Protein AF-A0A0N9HNM2-F1 (afdb_monomer_lite)

Secondary structure (DSSP, 8-state):
-EE-HHHHHHHHTTSHHHHSS-HHHHHHHHHHHHHHHHHSHHHHSS-EE----------------

Structure (mmCIF, N/CA/C/O backbone):
data_AF-A0A0N9HNM2-F1
#
_entry.id   AF-A0A0N9HNM2-F1
#
loop_
_atom_site.group_PDB
_atom_site.id
_atom_site.type_symbol
_atom_site.label_atom_id
_atom_site.label_alt_id
_atom_site.label_comp_id
_atom_site.label_asym_id
_atom_site.label_entity_id
_atom_site.label_seq_id
_atom_site.pdbx_PDB_ins_code
_atom_site.Cartn_x
_atom_site.Cartn_y
_atom_site.Cartn_z
_atom_site.occupancy
_atom_site.B_iso_or_equiv
_atom_site.auth_seq_id
_atom_site.auth_comp_id
_atom_site.auth_asym_id
_atom_site.auth_atom_id
_atom_site.pdbx_PDB_model_num
ATOM 1 N N . MET A 1 1 ? -7.913 -6.693 -9.703 1.00 84.19 1 MET A N 1
ATOM 2 C CA . MET A 1 1 ? -7.570 -7.390 -8.445 1.00 84.19 1 MET A CA 1
ATOM 3 C C . MET A 1 1 ? -8.221 -6.624 -7.303 1.00 84.19 1 MET A C 1
ATOM 5 O O . MET A 1 1 ? -8.195 -5.397 -7.357 1.00 84.19 1 MET A O 1
ATOM 9 N N . ARG A 1 2 ? -8.882 -7.310 -6.364 1.00 94.31 2 ARG A N 1
ATOM 10 C CA . ARG A 1 2 ? -9.561 -6.683 -5.217 1.00 94.31 2 ARG A CA 1
ATOM 11 C C . ARG A 1 2 ? -8.739 -6.891 -3.951 1.00 94.31 2 ARG A C 1
ATOM 13 O O . ARG A 1 2 ? -8.088 -7.925 -3.828 1.00 94.31 2 ARG A O 1
ATOM 20 N N . TYR A 1 3 ? -8.775 -5.912 -3.057 1.00 96.81 3 TYR A N 1
ATOM 21 C CA . TYR A 1 3 ? -8.027 -5.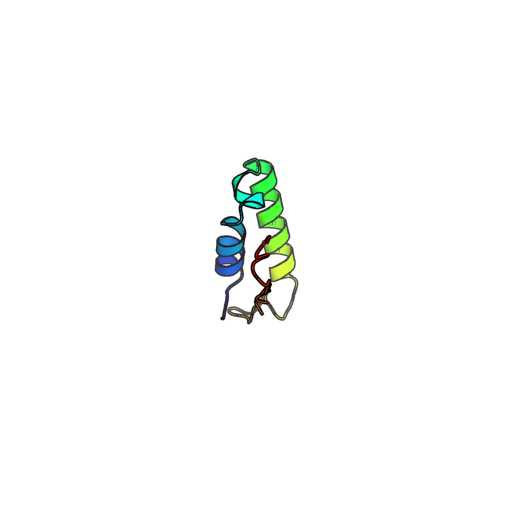904 -1.807 1.00 96.81 3 TYR A CA 1
ATOM 22 C C . TYR A 1 3 ? -8.890 -5.406 -0.657 1.00 96.81 3 TYR A C 1
ATOM 24 O O . TYR A 1 3 ? -9.699 -4.503 -0.828 1.00 96.81 3 TYR A O 1
ATOM 32 N N . THR A 1 4 ? -8.654 -5.953 0.528 1.00 97.69 4 THR A N 1
ATOM 33 C CA . THR A 1 4 ? -8.918 -5.277 1.803 1.00 97.69 4 THR A CA 1
ATOM 34 C C . THR A 1 4 ? -7.708 -4.433 2.208 1.00 97.69 4 THR A C 1
ATOM 36 O O . THR A 1 4 ? -6.598 -4.679 1.722 1.00 97.69 4 THR A O 1
ATOM 39 N N . ILE A 1 5 ? -7.892 -3.502 3.151 1.00 97.88 5 ILE A N 1
ATOM 40 C CA . ILE A 1 5 ? -6.804 -2.694 3.735 1.00 97.88 5 ILE A CA 1
ATOM 41 C C . ILE A 1 5 ? -5.629 -3.585 4.164 1.00 97.88 5 ILE A C 1
ATOM 43 O O . ILE A 1 5 ? -4.498 -3.369 3.733 1.00 97.88 5 ILE A O 1
ATOM 47 N N . GLU A 1 6 ? -5.905 -4.641 4.931 1.00 97.69 6 GLU A N 1
ATOM 48 C CA . GLU A 1 6 ? -4.865 -5.529 5.459 1.00 97.69 6 GLU A CA 1
ATOM 49 C C . GLU A 1 6 ? -4.166 -6.338 4.358 1.00 97.69 6 GLU A C 1
ATOM 51 O O . GLU A 1 6 ? -2.944 -6.474 4.373 1.00 97.69 6 GLU A O 1
ATOM 56 N N . SER A 1 7 ? -4.903 -6.828 3.354 1.00 97.56 7 SER A N 1
ATOM 57 C CA . SER A 1 7 ? -4.288 -7.567 2.239 1.00 97.56 7 SER A CA 1
ATOM 58 C C . SER A 1 7 ? -3.416 -6.676 1.342 1.00 97.56 7 SER A C 1
ATOM 60 O O . SER A 1 7 ? -2.387 -7.133 0.841 1.00 97.56 7 SER A O 1
ATOM 62 N N . LEU A 1 8 ? -3.785 -5.399 1.163 1.00 97.38 8 LEU A N 1
ATOM 63 C CA . LEU A 1 8 ? -2.977 -4.433 0.419 1.00 97.38 8 LEU A CA 1
ATOM 64 C C . LEU A 1 8 ? -1.709 -4.070 1.196 1.00 97.38 8 LEU A C 1
ATOM 66 O O . LEU A 1 8 ? -0.621 -4.112 0.626 1.00 97.38 8 LEU A O 1
ATOM 70 N N . ILE A 1 9 ? -1.835 -3.760 2.491 1.00 97.69 9 ILE A N 1
ATOM 71 C CA . ILE A 1 9 ? -0.688 -3.465 3.362 1.00 97.69 9 ILE A CA 1
ATOM 72 C C . ILE A 1 9 ? 0.264 -4.663 3.406 1.00 97.69 9 ILE A C 1
ATOM 74 O O . ILE A 1 9 ? 1.463 -4.488 3.208 1.00 97.69 9 ILE A O 1
ATOM 78 N N . GLY A 1 10 ? -0.257 -5.882 3.576 1.00 97.94 10 GLY A N 1
ATOM 79 C CA . GLY A 1 10 ? 0.549 -7.103 3.558 1.00 97.94 10 GLY A CA 1
ATOM 80 C C . GLY A 1 10 ? 1.339 -7.270 2.258 1.00 97.94 10 GLY A C 1
ATOM 81 O O . GLY A 1 10 ? 2.520 -7.606 2.295 1.00 97.94 10 GLY A O 1
ATOM 82 N N . MET A 1 11 ? 0.727 -6.957 1.112 1.00 97.00 11 MET A N 1
ATOM 83 C CA . MET A 1 11 ? 1.410 -6.950 -0.184 1.00 97.00 11 MET A CA 1
ATOM 84 C C . MET A 1 11 ? 2.510 -5.876 -0.244 1.00 97.00 11 MET A C 1
ATOM 86 O O . MET A 1 11 ? 3.642 -6.189 -0.617 1.00 97.00 11 MET A O 1
ATOM 90 N N . VAL A 1 12 ? 2.231 -4.641 0.189 1.00 96.62 12 VAL A N 1
ATOM 91 C CA . VAL A 1 12 ? 3.232 -3.556 0.251 1.00 96.62 12 VAL A CA 1
ATOM 92 C C . VAL A 1 12 ? 4.405 -3.929 1.164 1.00 96.62 12 VAL A C 1
ATOM 94 O O . VAL A 1 12 ? 5.553 -3.651 0.828 1.00 96.62 12 VAL A O 1
ATOM 97 N N . CYS A 1 13 ? 4.161 -4.636 2.269 1.00 97.38 13 CYS A N 1
ATOM 98 C CA . CYS A 1 13 ? 5.214 -5.088 3.180 1.00 97.38 13 CYS A CA 1
ATOM 99 C C . CYS A 1 13 ? 6.202 -6.095 2.567 1.00 97.38 13 CYS A C 1
ATOM 101 O O . CYS A 1 13 ? 7.261 -6.319 3.148 1.00 97.38 13 CYS A O 1
ATOM 103 N N . THR A 1 14 ? 5.905 -6.668 1.396 1.00 96.94 14 THR A N 1
ATOM 104 C CA . THR A 1 14 ? 6.854 -7.517 0.650 1.00 96.94 14 THR A CA 1
ATO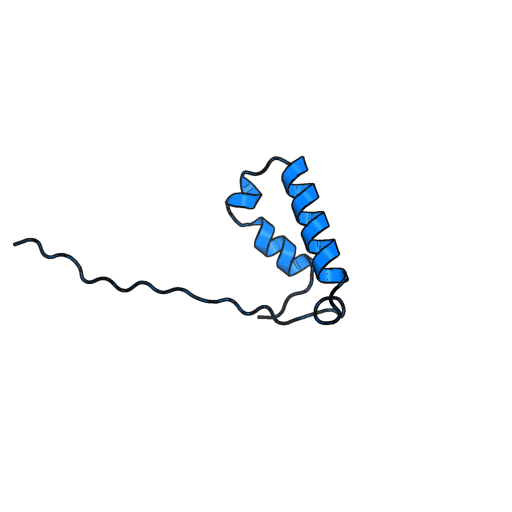M 105 C C . THR A 1 14 ? 7.856 -6.718 -0.187 1.00 96.94 14 THR A C 1
ATOM 107 O O . THR A 1 14 ? 8.802 -7.287 -0.728 1.00 96.94 14 THR A O 1
ATOM 110 N N . HIS A 1 15 ? 7.661 -5.404 -0.326 1.00 96.81 15 HIS A N 1
ATOM 111 C CA . HIS A 1 15 ? 8.533 -4.563 -1.138 1.00 96.81 15 HIS A CA 1
ATOM 112 C C . HIS A 1 15 ? 9.879 -4.362 -0.445 1.00 96.81 15 HIS A C 1
ATOM 114 O O . HIS A 1 15 ? 9.955 -4.188 0.772 1.00 96.81 15 HIS A O 1
ATOM 120 N N . SER A 1 16 ? 10.956 -4.364 -1.234 1.00 97.56 16 SER A N 1
ATOM 121 C CA . SER A 1 16 ? 12.331 -4.317 -0.725 1.00 97.56 16 SER A CA 1
ATOM 122 C C . SER A 1 16 ? 12.582 -3.134 0.209 1.00 97.56 16 SER A C 1
ATOM 124 O O . SER A 1 16 ? 13.247 -3.298 1.224 1.00 97.56 16 SER A O 1
ATOM 126 N N . ASN A 1 17 ? 11.999 -1.970 -0.082 1.00 94.62 17 ASN A N 1
ATOM 127 C CA . ASN A 1 17 ? 12.098 -0.780 0.762 1.00 94.62 17 ASN A CA 1
ATOM 128 C C . ASN A 1 17 ? 11.484 -0.971 2.163 1.00 94.62 17 ASN A C 1
ATOM 130 O O . ASN A 1 17 ? 12.022 -0.440 3.127 1.00 94.62 17 ASN A O 1
ATOM 134 N N . VAL A 1 18 ? 10.397 -1.737 2.294 1.00 96.75 18 VAL A N 1
ATOM 135 C CA . VAL A 1 18 ? 9.771 -2.049 3.588 1.00 96.75 18 VAL A CA 1
ATOM 136 C C . VAL A 1 18 ? 10.509 -3.183 4.302 1.00 96.75 18 VAL A C 1
ATOM 138 O O . VAL A 1 18 ? 10.600 -3.180 5.529 1.00 96.75 18 VAL A O 1
ATOM 141 N N . LEU A 1 19 ? 11.068 -4.137 3.552 1.00 96.56 19 LEU A N 1
ATOM 142 C CA . LEU A 1 19 ? 11.828 -5.258 4.113 1.00 96.56 19 LEU A CA 1
ATOM 143 C C . LEU A 1 19 ? 13.139 -4.821 4.778 1.00 96.56 19 LEU A C 1
ATOM 145 O O . LEU A 1 19 ? 13.527 -5.418 5.778 1.00 96.56 19 LEU A O 1
ATOM 149 N N . VAL A 1 20 ? 13.812 -3.797 4.241 1.00 97.44 20 VAL A N 1
ATOM 150 C CA . VAL A 1 20 ? 15.079 -3.289 4.803 1.00 97.44 20 VAL A CA 1
ATOM 151 C C . VAL A 1 20 ? 14.891 -2.227 5.888 1.00 97.44 20 VAL A C 1
ATOM 153 O O . VAL A 1 20 ? 15.855 -1.888 6.570 1.00 97.44 20 VAL A O 1
ATOM 156 N N . ALA A 1 21 ? 13.676 -1.699 6.052 1.00 97.56 21 ALA A N 1
ATOM 157 C CA . ALA A 1 21 ? 13.364 -0.748 7.111 1.00 97.56 21 ALA A CA 1
ATOM 158 C C . ALA A 1 21 ? 13.499 -1.401 8.495 1.00 97.56 21 ALA A C 1
ATOM 160 O O . ALA A 1 21 ? 13.195 -2.588 8.683 1.00 97.56 21 ALA A O 1
ATOM 161 N N . SER A 1 22 ? 13.901 -0.607 9.489 1.00 98.06 22 SER A N 1
ATOM 162 C CA . SER A 1 22 ? 13.868 -1.039 10.885 1.00 98.06 22 SER A CA 1
ATOM 163 C C . SER A 1 22 ? 12.441 -1.414 11.309 1.00 98.06 22 SER A C 1
ATOM 165 O O . SER A 1 22 ? 11.446 -1.040 10.679 1.00 98.06 22 SER A O 1
ATOM 167 N N . ALA A 1 23 ? 12.315 -2.173 12.399 1.00 96.88 23 ALA A N 1
ATOM 168 C CA . ALA A 1 23 ? 11.001 -2.572 12.901 1.00 96.88 23 ALA A CA 1
ATOM 169 C C . ALA A 1 23 ? 10.118 -1.363 13.266 1.00 96.88 23 ALA A C 1
ATOM 171 O O . ALA A 1 23 ? 8.917 -1.395 13.004 1.00 96.88 23 ALA A O 1
ATOM 172 N N . GLU A 1 24 ? 10.716 -0.303 13.816 1.00 98.00 24 GLU A N 1
ATOM 173 C CA . GLU A 1 24 ? 10.022 0.936 14.174 1.00 98.00 24 GLU A CA 1
ATOM 174 C C . GLU A 1 24 ? 9.539 1.688 12.929 1.00 98.00 24 GLU A C 1
ATOM 176 O O . GLU A 1 24 ? 8.350 1.982 12.810 1.00 98.00 24 GLU A O 1
ATOM 181 N N . GLU A 1 25 ? 10.421 1.917 11.953 1.00 98.00 25 GLU A N 1
ATOM 182 C CA . GLU A 1 25 ? 10.063 2.579 10.692 1.00 98.00 25 GLU A CA 1
ATOM 183 C C . GLU A 1 25 ? 8.959 1.819 9.951 1.00 98.00 25 GLU A C 1
ATOM 185 O O . GLU A 1 25 ? 8.013 2.423 9.436 1.00 98.00 25 GLU A O 1
ATOM 190 N N . ARG A 1 26 ? 9.038 0.482 9.941 1.00 97.44 26 ARG A N 1
ATOM 191 C CA . ARG A 1 26 ? 8.007 -0.372 9.350 1.00 97.44 26 ARG A CA 1
ATOM 192 C C . ARG A 1 26 ? 6.673 -0.236 10.083 1.00 97.44 26 ARG A C 1
ATOM 194 O O . ARG A 1 26 ? 5.646 -0.126 9.418 1.00 97.44 26 ARG A O 1
ATOM 201 N N . ALA A 1 2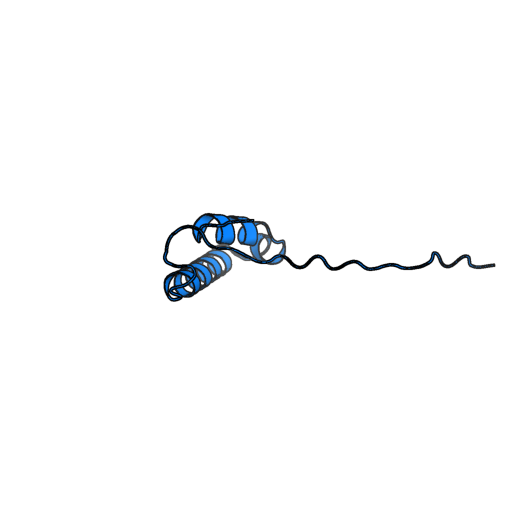7 ? 6.670 -0.226 11.416 1.00 97.75 27 ALA A N 1
ATOM 202 C CA . ALA A 1 27 ? 5.448 -0.056 12.200 1.00 97.75 27 ALA A CA 1
ATOM 203 C C . ALA A 1 27 ? 4.795 1.307 11.929 1.00 97.75 27 ALA A C 1
ATOM 205 O O . ALA A 1 27 ? 3.603 1.371 11.633 1.00 97.75 27 ALA A O 1
ATOM 206 N N . VAL A 1 28 ? 5.587 2.384 11.917 1.00 98.19 28 VAL A N 1
ATOM 207 C CA . VAL A 1 28 ? 5.106 3.734 11.588 1.00 98.19 28 VAL A CA 1
ATOM 208 C C . VAL A 1 28 ? 4.520 3.784 10.175 1.00 98.19 28 VAL A C 1
ATOM 210 O O . VAL A 1 28 ? 3.454 4.364 9.966 1.00 98.19 28 VAL A O 1
ATOM 213 N N . ALA A 1 29 ? 5.178 3.166 9.191 1.00 97.50 29 ALA A N 1
ATOM 214 C CA . ALA A 1 29 ? 4.674 3.117 7.821 1.00 97.50 29 ALA A CA 1
ATOM 215 C C . ALA A 1 29 ? 3.341 2.358 7.721 1.00 97.50 29 ALA A C 1
ATOM 217 O O . ALA A 1 29 ? 2.413 2.840 7.069 1.00 97.50 29 ALA A O 1
ATOM 218 N N . VAL A 1 30 ? 3.225 1.205 8.388 1.00 98.25 30 VAL A N 1
ATOM 219 C CA . VAL A 1 30 ? 1.990 0.405 8.432 1.00 98.25 30 VAL A CA 1
ATOM 220 C C . VAL A 1 30 ? 0.841 1.193 9.052 1.00 98.25 30 VAL A C 1
ATOM 222 O O . VAL A 1 30 ? -0.230 1.263 8.450 1.00 98.25 30 VAL A O 1
ATOM 225 N N . GLU A 1 31 ? 1.065 1.847 10.192 1.00 98.44 31 GLU A N 1
ATOM 226 C CA . GLU A 1 31 ? 0.031 2.661 10.839 1.00 98.44 31 GLU A CA 1
ATOM 227 C C . GLU A 1 31 ? -0.407 3.835 9.961 1.00 98.44 31 GLU A C 1
ATOM 229 O O . GLU A 1 31 ? -1.601 4.088 9.808 1.00 98.44 31 GLU A O 1
ATOM 234 N N . ARG A 1 32 ? 0.536 4.511 9.293 1.00 98.38 32 ARG A N 1
ATOM 235 C CA . ARG A 1 32 ? 0.207 5.594 8.354 1.00 98.38 32 ARG A CA 1
ATOM 236 C C . ARG A 1 32 ? -0.619 5.103 7.167 1.00 98.38 32 ARG A C 1
ATOM 238 O O . ARG A 1 32 ? -1.575 5.775 6.785 1.00 98.38 32 ARG A O 1
ATOM 245 N N 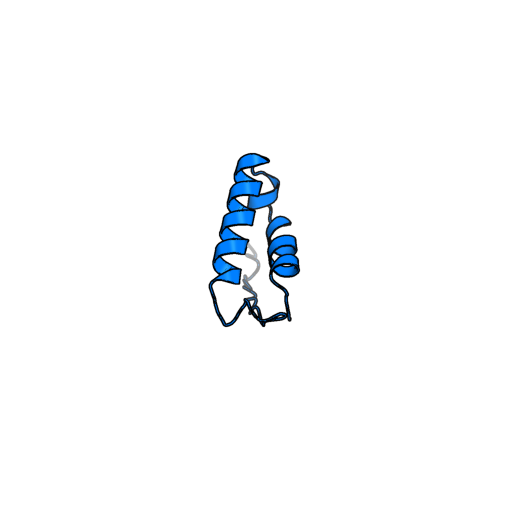. MET A 1 33 ? -0.274 3.950 6.590 1.00 97.94 33 MET A N 1
ATOM 246 C CA . MET A 1 33 ? -1.047 3.351 5.497 1.00 97.94 33 MET A CA 1
ATOM 247 C C . MET A 1 33 ? -2.455 2.975 5.958 1.00 97.94 33 MET A C 1
ATOM 249 O O . MET A 1 33 ? -3.424 3.313 5.279 1.00 97.94 33 MET A O 1
ATOM 253 N N . ARG A 1 34 ? -2.582 2.331 7.124 1.00 98.12 34 ARG A N 1
ATOM 254 C CA . ARG A 1 34 ? -3.881 1.944 7.685 1.00 98.12 34 ARG A CA 1
ATOM 255 C C . ARG A 1 34 ? -4.749 3.166 7.970 1.00 98.12 34 ARG A C 1
ATOM 257 O O . ARG A 1 34 ? -5.897 3.196 7.545 1.00 98.12 34 ARG A O 1
ATOM 264 N N . ALA A 1 35 ? -4.202 4.188 8.625 1.00 98.44 35 ALA A N 1
ATOM 265 C CA . ALA A 1 35 ? -4.926 5.422 8.918 1.00 98.44 35 ALA A CA 1
ATOM 266 C C . ALA A 1 35 ? -5.429 6.104 7.637 1.00 98.44 35 ALA A C 1
ATOM 268 O O . ALA A 1 35 ? -6.591 6.502 7.563 1.00 98.44 35 ALA A O 1
ATOM 269 N N . PHE A 1 36 ? -4.578 6.188 6.610 1.00 98.19 36 PHE A N 1
ATOM 270 C CA . PHE A 1 36 ? -4.956 6.762 5.323 1.00 98.19 36 PHE A CA 1
ATOM 271 C C . PHE A 1 36 ? -6.094 5.979 4.655 1.00 98.19 36 PHE A C 1
ATOM 273 O O . PHE A 1 36 ? -7.092 6.579 4.265 1.00 98.19 36 PHE A O 1
ATOM 280 N N . LEU A 1 37 ? -5.971 4.653 4.558 1.00 97.44 37 LEU A N 1
ATOM 281 C CA . LEU A 1 37 ? -6.961 3.800 3.893 1.00 97.44 37 LEU A CA 1
ATOM 282 C C . LEU A 1 37 ? -8.288 3.713 4.665 1.00 97.44 37 LEU A C 1
ATOM 284 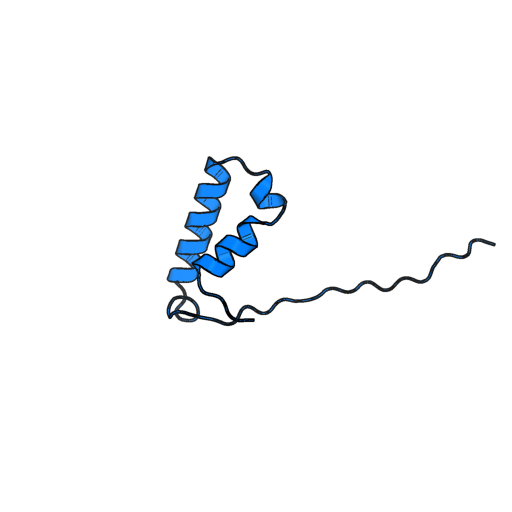O O . LEU A 1 37 ? -9.348 3.586 4.060 1.00 97.44 37 LEU A O 1
ATOM 288 N N . THR A 1 38 ? -8.270 3.818 5.991 1.00 97.88 38 THR A N 1
ATOM 289 C CA . THR A 1 38 ? -9.503 3.870 6.791 1.00 97.88 38 THR A CA 1
ATOM 290 C C . THR A 1 38 ? -10.225 5.211 6.642 1.00 97.88 38 THR A C 1
ATOM 292 O O . THR A 1 38 ? -11.448 5.257 6.719 1.00 97.88 38 THR A O 1
ATOM 295 N N . ALA A 1 39 ? -9.496 6.307 6.414 1.00 98.06 39 ALA A N 1
ATOM 296 C CA . ALA A 1 39 ? -10.092 7.634 6.278 1.00 98.06 39 ALA A CA 1
ATOM 297 C C . ALA A 1 39 ? -10.832 7.847 4.945 1.00 98.06 39 ALA A C 1
ATOM 299 O O . ALA A 1 39 ? -11.690 8.725 4.870 1.00 98.06 39 ALA A O 1
ATOM 300 N N . GLN A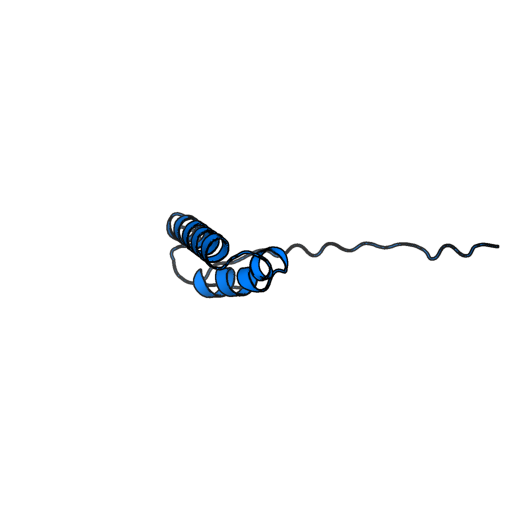 1 40 ? -10.514 7.074 3.899 1.00 96.00 40 GLN A N 1
ATOM 301 C CA . GLN A 1 40 ? -11.168 7.213 2.594 1.00 96.00 40 GLN A CA 1
ATOM 302 C C . GLN A 1 40 ? -12.446 6.351 2.513 1.00 96.00 40 GLN A C 1
ATOM 304 O O . GLN A 1 40 ? -12.391 5.138 2.762 1.00 96.00 40 GLN A O 1
ATOM 309 N N . PRO A 1 41 ? -13.607 6.918 2.136 1.00 95.31 41 PRO A N 1
ATOM 310 C CA . PRO A 1 41 ? -14.849 6.161 1.937 1.00 95.31 41 PRO A CA 1
ATOM 311 C C . PRO A 1 41 ? -14.709 4.986 0.952 1.00 95.31 41 PRO A C 1
ATOM 313 O O . PRO A 1 41 ? -15.300 3.922 1.146 1.00 95.31 41 PRO A O 1
ATOM 316 N N . GLU A 1 42 ? -13.885 5.161 -0.080 1.00 94.19 42 GLU A N 1
ATOM 317 C CA . GLU A 1 42 ? -13.663 4.206 -1.167 1.00 94.19 42 GLU A CA 1
ATOM 318 C C . GLU A 1 42 ? -12.911 2.948 -0.722 1.00 94.19 42 GLU A C 1
ATOM 320 O O . GLU A 1 42 ? -13.041 1.904 -1.360 1.00 94.19 42 GLU A O 1
ATOM 325 N N . THR A 1 43 ? -12.116 3.035 0.349 1.00 96.56 43 THR A N 1
ATOM 326 C CA . THR A 1 43 ? -11.279 1.926 0.837 1.00 96.56 43 THR A CA 1
ATOM 327 C C . THR A 1 43 ? -11.674 1.420 2.220 1.00 96.56 43 THR A C 1
ATOM 329 O O . THR A 1 43 ? -11.280 0.320 2.601 1.00 96.56 43 THR A O 1
ATOM 332 N N . SER A 1 44 ? -12.476 2.183 2.965 1.00 93.69 44 SER A N 1
ATOM 333 C CA . SER A 1 44 ? -12.948 1.817 4.308 1.00 93.69 44 SER A CA 1
ATOM 334 C C . SER A 1 44 ? -14.087 0.792 4.307 1.00 93.69 44 SER A C 1
ATOM 336 O O . SER A 1 44 ? -14.275 0.072 5.288 1.00 93.69 44 SER A O 1
ATOM 338 N N . SER A 1 45 ? -14.829 0.674 3.203 1.00 89.56 45 SER A N 1
ATOM 339 C CA . SER A 1 45 ? -15.978 -0.229 3.068 1.00 89.56 45 SER A CA 1
ATOM 340 C C . SER A 1 45 ? -15.597 -1.586 2.451 1.00 89.56 45 SER A C 1
ATOM 342 O O . SER A 1 45 ? -16.031 -1.966 1.366 1.00 89.56 45 SER A O 1
ATOM 344 N N . GLY A 1 46 ? -14.789 -2.361 3.180 1.00 91.69 46 GLY A N 1
ATOM 345 C CA . GLY A 1 46 ? -14.479 -3.752 2.834 1.00 91.69 46 GLY A CA 1
ATOM 346 C C . GLY A 1 46 ? -13.462 -3.903 1.698 1.00 91.69 46 GLY A C 1
ATOM 347 O O . GLY A 1 46 ? -12.312 -3.490 1.829 1.00 91.69 46 GLY A O 1
ATOM 348 N N . GLU A 1 47 ? -13.851 -4.583 0.616 1.00 96.81 47 GLU A N 1
ATOM 349 C CA . GLU A 1 47 ? -12.963 -4.846 -0.522 1.00 96.81 47 GLU A CA 1
ATOM 350 C C . GLU A 1 47 ? -13.067 -3.772 -1.608 1.00 96.81 47 GLU A C 1
ATOM 352 O O . GLU A 1 47 ? -14.140 -3.540 -2.172 1.00 96.81 47 GLU A O 1
ATOM 357 N N . PHE A 1 48 ? -11.922 -3.245 -2.027 1.00 96.81 48 PHE A N 1
ATOM 358 C CA . PHE A 1 48 ? -11.806 -2.207 -3.044 1.00 96.81 48 PHE A CA 1
ATOM 359 C C . PHE A 1 48 ? -10.862 -2.607 -4.185 1.00 96.81 48 PHE A C 1
ATOM 361 O O . PHE A 1 48 ? -10.071 -3.551 -4.095 1.00 96.81 48 PHE A O 1
ATOM 368 N N . GLY A 1 49 ? -10.983 -1.907 -5.313 1.00 95.50 49 GLY A N 1
ATOM 369 C CA . GLY A 1 49 ? -10.093 -2.081 -6.458 1.00 95.50 49 GLY A CA 1
ATOM 370 C C . GLY A 1 49 ? -8.800 -1.292 -6.276 1.00 95.50 49 GLY A C 1
ATOM 371 O O . GLY A 1 49 ? -8.840 -0.109 -5.957 1.00 95.50 49 GLY A O 1
ATOM 372 N N . PHE A 1 50 ? -7.657 -1.926 -6.541 1.00 93.25 50 PHE A N 1
ATOM 373 C CA . PHE A 1 50 ? -6.361 -1.248 -6.603 1.00 93.25 50 PHE A CA 1
ATOM 374 C C . PHE A 1 50 ? -5.742 -1.451 -7.997 1.00 93.25 50 PHE A C 1
ATOM 376 O O . PHE A 1 50 ? -5.437 -2.592 -8.368 1.00 93.25 50 PHE A O 1
ATOM 383 N N . PRO A 1 51 ? -5.612 -0.392 -8.819 1.00 90.94 51 PRO A N 1
ATOM 384 C CA . PRO A 1 51 ? -5.139 -0.530 -10.190 1.00 90.94 51 PRO A CA 1
ATOM 385 C C . PRO A 1 51 ? -3.608 -0.620 -10.245 1.00 90.94 51 PRO A C 1
ATOM 387 O O . PRO A 1 51 ? -2.909 0.383 -10.104 1.00 90.94 51 PRO A O 1
ATOM 390 N N . PHE A 1 52 ? -3.073 -1.811 -10.527 1.00 89.56 52 PHE A N 1
ATOM 391 C CA . PHE A 1 52 ? -1.655 -1.950 -10.860 1.00 89.56 52 PHE A CA 1
ATOM 392 C C . PHE A 1 52 ? -1.366 -1.458 -12.268 1.00 89.56 52 PHE A C 1
ATOM 394 O O . PHE A 1 52 ? -2.087 -1.763 -13.220 1.00 89.56 52 PHE A O 1
ATOM 401 N N . ARG A 1 53 ? -0.254 -0.738 -12.400 1.00 93.31 53 ARG A N 1
ATOM 402 C CA . ARG A 1 53 ? 0.304 -0.353 -13.691 1.00 93.31 53 ARG A CA 1
ATOM 403 C C . ARG A 1 53 ? 1.524 -1.208 -13.973 1.00 93.31 53 ARG A C 1
ATOM 405 O O . ARG A 1 53 ? 2.510 -1.147 -13.247 1.00 93.31 53 ARG A O 1
ATOM 412 N N . THR A 1 54 ? 1.461 -1.980 -15.047 1.00 92.94 54 THR A N 1
ATOM 413 C CA . THR A 1 54 ? 2.630 -2.682 -15.570 1.00 92.94 54 THR A CA 1
ATOM 414 C C . THR A 1 54 ? 3.420 -1.724 -16.449 1.00 92.94 54 THR A C 1
ATOM 416 O O . THR A 1 54 ? 2.895 -1.197 -17.429 1.00 92.94 54 THR A O 1
ATOM 419 N N . LEU A 1 55 ? 4.686 -1.503 -16.103 1.00 95.12 55 LEU A N 1
ATOM 420 C CA . LEU A 1 55 ? 5.631 -0.788 -16.952 1.00 95.12 55 LEU A CA 1
ATOM 421 C C . LEU A 1 55 ? 6.445 -1.814 -17.740 1.00 95.12 55 LEU A C 1
ATOM 423 O O . LEU A 1 55 ? 7.039 -2.717 -17.157 1.00 95.12 55 LEU A O 1
ATOM 427 N N . ALA A 1 56 ? 6.459 -1.677 -19.064 1.00 94.62 56 ALA A N 1
ATOM 428 C CA . ALA A 1 56 ? 7.233 -2.528 -19.957 1.00 94.62 56 ALA A CA 1
ATOM 429 C C . ALA A 1 56 ? 8.271 -1.683 -20.697 1.00 94.62 56 ALA A C 1
ATOM 431 O O . ALA A 1 56 ? 7.940 -0.652 -21.283 1.00 94.62 56 ALA A O 1
ATOM 432 N N . TYR A 1 57 ? 9.519 -2.142 -20.695 1.00 94.31 57 TYR A N 1
ATOM 433 C CA . TYR A 1 57 ? 10.596 -1.551 -21.477 1.00 94.31 57 TYR A CA 1
ATOM 434 C C . TYR A 1 57 ? 10.985 -2.515 -22.598 1.00 94.31 57 TYR A C 1
ATOM 436 O O . TYR A 1 57 ? 11.240 -3.693 -22.351 1.00 94.31 57 TYR A O 1
ATOM 444 N N . ARG A 1 58 ? 11.011 -2.026 -23.841 1.00 93.06 58 ARG A N 1
ATOM 445 C CA . ARG A 1 58 ? 11.455 -2.795 -25.008 1.00 93.06 58 ARG A CA 1
ATOM 446 C C . ARG A 1 58 ? 12.712 -2.145 -25.568 1.00 93.06 58 ARG A C 1
ATOM 448 O O . ARG A 1 58 ? 12.650 -1.024 -26.060 1.00 93.06 58 ARG A O 1
ATOM 455 N N . ALA A 1 59 ? 13.818 -2.879 -25.551 1.00 90.62 59 ALA A N 1
ATOM 456 C CA . ALA A 1 59 ? 15.060 -2.494 -26.211 1.00 90.62 59 ALA A CA 1
ATOM 457 C C . ALA A 1 59 ? 15.398 -3.470 -27.342 1.00 90.62 59 ALA A C 1
ATOM 459 O O . ALA A 1 59 ? 15.007 -4.638 -27.309 1.00 90.62 59 ALA A O 1
ATOM 460 N N . LYS A 1 60 ? 16.129 -2.985 -28.349 1.00 86.56 60 LYS A N 1
ATOM 461 C CA . LYS A 1 60 ? 16.813 -3.848 -29.318 1.00 86.56 60 LYS A CA 1
ATOM 462 C C . LYS A 1 60 ? 18.167 -4.239 -28.727 1.00 86.56 60 LYS A C 1
ATOM 464 O O . LYS A 1 60 ? 18.797 -3.414 -28.070 1.00 86.56 60 LYS A O 1
ATOM 469 N N . SER A 1 61 ? 18.612 -5.471 -28.964 1.00 80.88 61 SER A N 1
ATOM 470 C CA . SER A 1 61 ? 20.000 -5.837 -28.672 1.00 80.88 61 SER A CA 1
ATOM 471 C C . SER A 1 61 ? 20.920 -4.947 -29.509 1.00 80.88 61 SER A C 1
ATOM 473 O O . SER A 1 61 ? 20.700 -4.798 -30.714 1.00 80.88 61 SER A O 1
ATOM 475 N N . ALA A 1 62 ? 21.911 -4.325 -28.875 1.00 74.25 62 ALA A N 1
ATOM 476 C CA . ALA A 1 62 ? 23.004 -3.711 -29.607 1.00 74.25 62 ALA A CA 1
ATOM 477 C C . ALA A 1 62 ? 23.862 -4.852 -30.161 1.00 74.25 62 ALA A C 1
ATOM 479 O O . ALA A 1 62 ? 24.656 -5.451 -29.440 1.00 74.25 62 ALA A O 1
ATOM 480 N N . VAL A 1 63 ? 23.660 -5.189 -31.434 1.00 70.00 63 VAL A N 1
ATOM 481 C CA . VAL A 1 63 ? 24.648 -5.975 -32.170 1.00 70.00 63 VAL A CA 1
ATOM 482 C C . VAL A 1 63 ? 25.778 -5.006 -32.500 1.00 70.00 63 VAL A C 1
ATOM 484 O O . VAL A 1 63 ? 25.648 -4.184 -33.404 1.00 70.00 63 VAL A O 1
ATOM 487 N N . THR A 1 64 ? 26.843 -5.041 -31.705 1.00 70.19 64 THR A N 1
ATOM 488 C CA . THR A 1 64 ? 28.101 -4.361 -32.028 1.00 70.19 64 THR A CA 1
ATOM 489 C C . THR A 1 64 ? 28.770 -5.146 -33.157 1.00 70.19 64 THR A C 1
ATOM 491 O O . THR A 1 64 ? 29.030 -6.337 -32.984 1.00 70.19 64 THR A O 1
ATOM 494 N N . ALA A 1 65 ? 28.963 -4.499 -34.310 1.00 58.16 65 ALA A N 1
ATOM 495 C CA . ALA A 1 65 ? 29.752 -5.015 -35.431 1.00 58.16 65 ALA A CA 1
ATOM 496 C C . ALA A 1 65 ? 31.253 -4.827 -35.183 1.00 58.16 65 ALA A C 1
ATOM 498 O O . ALA A 1 65 ? 31.606 -3.828 -34.513 1.00 58.16 65 ALA A O 1
#

Radius of gyration: 17.4 Å; chains: 1; bounding box: 46×15×50 Å

Organism: NCBI:txid860235

pLDDT: mean 93.87, std 7.57, range [58.16, 98.44]

Foldseek 3Di:
DKDALVRVLVVVCVDPVNVPDDPVVNVVVSVVSSVVQCPDPQRVPGIHDDDDDDDDDDDDDPPDD

Sequence (65 aa):
MRYTIESLIGMVCTHSNVLVASAEERAVAVERMRAFLTAQPETSSGEFGFPFRTLAYRAKSAVTA